Protein AF-A0A7T7HEZ7-F1 (afdb_monomer_lite)

Structure (mmCIF, N/CA/C/O backbone):
data_AF-A0A7T7HEZ7-F1
#
_entry.id   AF-A0A7T7HEZ7-F1
#
loop_
_atom_site.group_PDB
_atom_site.id
_atom_site.type_symbol
_atom_site.label_atom_id
_atom_site.label_alt_id
_atom_site.label_comp_id
_atom_site.label_asym_id
_atom_site.label_entity_id
_atom_site.label_seq_id
_atom_site.pdbx_PDB_ins_code
_atom_site.Cartn_x
_atom_site.Cartn_y
_atom_site.Cartn_z
_atom_site.occupancy
_atom_site.B_iso_or_equiv
_atom_site.auth_seq_id
_atom_site.auth_comp_id
_atom_site.auth_asym_id
_atom_site.auth_atom_id
_atom_site.pdbx_PDB_model_num
ATOM 1 N N . MET A 1 1 ? -27.779 9.894 -52.317 1.00 48.28 1 MET A N 1
ATOM 2 C CA . MET A 1 1 ? -27.686 9.500 -50.890 1.00 48.28 1 MET A CA 1
ATOM 3 C C . MET A 1 1 ? -26.315 8.893 -50.574 1.00 48.28 1 MET A C 1
ATOM 5 O O . MET A 1 1 ? -26.238 7.686 -50.422 1.00 48.28 1 MET A O 1
ATOM 9 N N . LYS A 1 2 ? -25.218 9.664 -50.517 1.00 49.09 2 LYS A N 1
ATOM 10 C CA . LYS A 1 2 ? -23.903 9.124 -50.076 1.00 49.09 2 LYS A CA 1
ATOM 11 C C . LYS A 1 2 ? -22.987 10.133 -49.362 1.00 49.09 2 LYS A C 1
ATOM 13 O O . LYS A 1 2 ? -21.931 9.743 -48.889 1.00 49.09 2 LYS A O 1
ATOM 18 N N . THR A 1 3 ? -23.379 11.401 -49.233 1.00 50.19 3 THR A N 1
ATOM 19 C CA . THR A 1 3 ? -22.513 12.464 -48.687 1.00 50.19 3 THR A CA 1
ATOM 20 C C . THR A 1 3 ? -22.771 12.805 -47.215 1.00 50.19 3 THR A C 1
ATOM 22 O O . THR A 1 3 ? -21.890 13.359 -46.570 1.00 50.19 3 THR A O 1
ATOM 25 N N . SER A 1 4 ? -23.917 12.423 -46.636 1.00 53.00 4 SER A N 1
ATOM 26 C CA . SER A 1 4 ? -24.239 12.763 -45.235 1.00 53.00 4 SER A CA 1
ATOM 27 C C . SER A 1 4 ? -23.608 11.847 -44.181 1.00 53.00 4 SER A C 1
ATOM 29 O O . SER A 1 4 ? -23.505 12.253 -43.029 1.00 53.00 4 SER A O 1
ATOM 31 N N . LEU A 1 5 ? -23.165 10.633 -44.535 1.00 51.88 5 LEU A N 1
ATOM 32 C CA . LEU A 1 5 ? -22.627 9.682 -43.548 1.00 51.88 5 LEU A CA 1
ATOM 33 C C . LEU A 1 5 ? -21.176 10.003 -43.144 1.00 51.88 5 LEU A C 1
ATOM 35 O O . LEU A 1 5 ? -20.779 9.767 -42.007 1.00 51.88 5 LEU A O 1
ATOM 39 N N . ALA A 1 6 ? -20.393 10.580 -44.061 1.00 54.06 6 ALA A N 1
ATOM 40 C CA . ALA A 1 6 ? -18.975 10.865 -43.835 1.00 54.06 6 ALA A CA 1
ATOM 41 C C . ALA A 1 6 ? -18.748 11.988 -42.804 1.00 54.06 6 ALA A C 1
ATOM 43 O O . ALA A 1 6 ? -17.784 11.945 -42.044 1.00 54.06 6 ALA A O 1
ATOM 44 N N . ILE A 1 7 ? -19.664 12.958 -42.731 1.00 53.62 7 ILE A N 1
ATOM 45 C CA . ILE A 1 7 ? -19.550 14.115 -41.829 1.00 53.62 7 ILE A CA 1
ATOM 46 C C . ILE A 1 7 ? -19.789 13.701 -40.366 1.00 53.62 7 ILE A C 1
ATOM 48 O O . ILE A 1 7 ? -19.124 14.204 -39.465 1.00 53.62 7 ILE A O 1
ATOM 52 N N . VAL A 1 8 ? -20.671 12.724 -40.121 1.00 54.28 8 VAL A N 1
ATOM 53 C CA . VAL A 1 8 ? -20.976 12.236 -38.762 1.00 54.28 8 VAL A CA 1
ATOM 54 C C . VAL A 1 8 ? -19.798 11.458 -38.159 1.00 54.28 8 VAL A C 1
ATOM 56 O O . VAL A 1 8 ? -19.542 11.562 -36.963 1.00 54.28 8 VAL A O 1
ATOM 59 N N . ILE A 1 9 ? -19.029 10.734 -38.980 1.00 54.06 9 ILE A N 1
ATOM 60 C CA . ILE A 1 9 ? -17.874 9.945 -38.517 1.00 54.06 9 ILE A CA 1
ATOM 61 C C . ILE A 1 9 ? -16.679 10.850 -38.170 1.00 54.06 9 ILE A C 1
ATOM 63 O O . ILE A 1 9 ? -15.988 10.596 -37.186 1.00 54.06 9 ILE A O 1
ATOM 67 N N . MET A 1 10 ? -16.469 11.946 -38.909 1.00 51.56 10 MET A N 1
ATOM 68 C CA . MET A 1 10 ? -15.347 12.870 -38.675 1.00 51.56 10 MET A CA 1
ATOM 69 C C . MET A 1 10 ? -15.532 13.756 -37.425 1.00 51.56 10 MET A C 1
ATOM 71 O O . MET A 1 10 ? -14.555 14.213 -36.832 1.00 51.56 10 MET A O 1
ATOM 75 N N . LEU A 1 11 ? -16.778 13.971 -36.985 1.00 50.59 11 LEU A N 1
ATOM 76 C CA . LEU A 1 11 ? -17.096 14.699 -35.748 1.00 50.59 11 LEU A CA 1
ATOM 77 C C . LEU A 1 11 ? -16.897 13.857 -34.476 1.00 50.59 11 LEU A C 1
ATOM 79 O O . LEU A 1 11 ? -16.673 14.420 -33.406 1.00 50.59 11 LEU A O 1
ATOM 83 N N . LEU A 1 12 ? -16.916 12.525 -34.579 1.00 50.62 12 LEU A N 1
ATOM 84 C CA . LEU A 1 12 ? -16.724 11.621 -33.436 1.00 50.62 12 LEU A CA 1
ATOM 85 C C . LEU A 1 12 ? -15.245 11.376 -33.091 1.00 50.62 12 LEU A C 1
ATOM 87 O O . LEU A 1 12 ? -14.938 10.993 -31.965 1.00 50.62 12 LEU A O 1
ATOM 91 N N . SER A 1 13 ? -14.313 11.643 -34.011 1.00 49.34 13 SER A N 1
ATOM 92 C CA . SER A 1 13 ? -12.873 11.413 -33.798 1.00 49.34 13 SER A CA 1
ATOM 93 C C . SER A 1 13 ? -12.171 12.441 -32.900 1.00 49.34 13 SER A C 1
ATOM 95 O O . SER A 1 13 ? -11.034 12.207 -32.501 1.00 49.34 13 SER A O 1
ATOM 97 N N . ASN A 1 14 ? -12.826 13.550 -32.535 1.00 47.16 14 ASN A N 1
ATOM 98 C CA . ASN A 1 14 ? -12.227 14.595 -31.688 1.00 47.16 14 ASN A CA 1
ATOM 99 C C . ASN A 1 14 ? -12.588 14.493 -30.196 1.00 47.16 14 ASN A C 1
ATOM 101 O O . ASN A 1 14 ? -12.149 15.324 -29.406 1.00 47.16 14 ASN A O 1
ATOM 105 N N . ILE A 1 15 ? -13.337 13.466 -29.779 1.00 53.84 15 ILE A N 1
ATOM 106 C CA . ILE A 1 15 ? -13.631 13.203 -28.359 1.00 53.84 15 ILE A CA 1
ATOM 107 C C . ILE A 1 15 ? -12.711 12.088 -27.842 1.00 53.84 15 ILE A C 1
ATOM 109 O O . ILE A 1 15 ? -13.128 11.185 -27.125 1.00 53.84 15 ILE A O 1
ATOM 113 N N . ILE A 1 16 ? -11.423 12.134 -28.183 1.00 51.00 16 ILE A N 1
ATOM 114 C CA . ILE A 1 16 ? -10.419 11.490 -27.332 1.00 51.00 16 ILE A CA 1
ATOM 115 C C . ILE A 1 16 ? -10.087 12.533 -26.279 1.00 51.00 16 ILE A C 1
ATOM 117 O O . ILE A 1 16 ? -9.135 13.303 -26.388 1.00 51.00 16 ILE A O 1
ATOM 121 N N . VAL A 1 17 ? -10.983 12.611 -25.294 1.00 48.88 17 VAL A N 1
ATOM 122 C CA . VAL A 1 17 ? -10.768 13.356 -24.061 1.00 48.88 17 VAL A CA 1
ATOM 123 C C . VAL A 1 17 ? -9.389 12.961 -23.568 1.00 48.88 17 VAL A C 1
ATOM 125 O O . VAL A 1 17 ? -9.126 11.789 -23.295 1.00 48.88 17 VAL A O 1
ATOM 128 N N . PHE A 1 18 ? -8.510 13.953 -23.485 1.00 45.34 18 PHE A N 1
ATOM 129 C CA . PHE A 1 18 ? -7.317 13.916 -22.663 1.00 45.34 18 PHE A CA 1
ATOM 130 C C . PHE A 1 18 ? -7.782 13.543 -21.249 1.00 45.34 18 PHE A C 1
ATOM 132 O O . PHE A 1 18 ? -8.113 14.399 -20.430 1.00 45.34 18 PHE A O 1
ATOM 139 N N . SER A 1 19 ? -7.861 12.244 -20.966 1.00 45.62 19 SER A N 1
ATOM 140 C CA . SER A 1 19 ? -7.840 11.710 -19.618 1.00 45.62 19 SER A CA 1
ATOM 141 C C . SER A 1 19 ? -6.459 12.065 -19.090 1.00 45.62 19 SER A C 1
ATOM 143 O O . SER A 1 19 ? -5.540 11.252 -19.108 1.00 45.62 19 SER A O 1
ATOM 14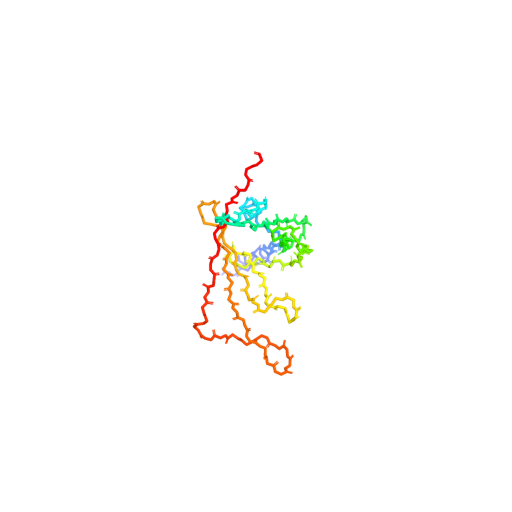5 N N . GLN A 1 20 ? -6.272 13.325 -18.690 1.00 49.44 20 GLN A N 1
ATOM 146 C CA . GLN A 1 20 ? -5.202 13.675 -17.775 1.00 49.44 20 GLN A CA 1
ATOM 147 C C . GLN A 1 20 ? -5.354 12.676 -16.630 1.00 49.44 20 GLN A C 1
ATOM 149 O O . GLN A 1 20 ? -6.441 12.597 -16.059 1.00 49.44 20 GLN A O 1
ATOM 154 N N . ASN A 1 21 ? -4.330 11.842 -16.416 1.00 55.31 21 ASN A N 1
ATOM 155 C CA . ASN A 1 21 ? -4.291 10.724 -15.469 1.00 55.31 21 ASN A CA 1
ATOM 156 C C . ASN A 1 21 ? -4.467 11.220 -14.026 1.00 55.31 21 ASN A C 1
ATOM 158 O O . ASN A 1 21 ? -3.560 11.166 -13.198 1.00 55.31 21 ASN A O 1
ATOM 162 N N . PHE A 1 22 ? -5.631 11.771 -13.719 1.00 68.44 22 PHE A N 1
ATOM 163 C CA . PHE A 1 22 ? -6.002 12.185 -12.394 1.00 68.44 22 PHE A CA 1
ATOM 164 C C . PHE A 1 22 ? -6.605 10.978 -11.711 1.00 68.44 22 PHE A C 1
ATOM 166 O O . PHE A 1 22 ? -7.599 10.405 -12.156 1.00 68.44 22 PHE A O 1
ATOM 173 N N . VAL A 1 23 ? -5.994 10.613 -10.591 1.00 81.38 23 VAL A N 1
ATOM 174 C CA . VAL A 1 23 ? -6.584 9.674 -9.645 1.00 81.38 23 VAL A CA 1
ATOM 175 C C . VAL A 1 23 ? -7.998 10.138 -9.317 1.00 81.38 23 VAL A C 1
ATOM 177 O O . VAL A 1 23 ? -8.188 11.310 -8.966 1.00 81.38 23 VAL A O 1
ATOM 180 N N . SER A 1 24 ? -8.974 9.234 -9.421 1.00 87.44 24 SER A N 1
ATOM 181 C CA . SER A 1 24 ? -10.367 9.590 -9.166 1.00 87.44 24 SER A CA 1
ATOM 182 C C . SER A 1 24 ? -10.528 10.158 -7.745 1.00 87.44 24 SER A C 1
ATOM 184 O O . SER A 1 24 ? -9.875 9.676 -6.810 1.00 87.44 24 SER A O 1
ATOM 186 N N . PRO A 1 25 ? -11.395 11.169 -7.542 1.00 88.88 25 PRO A N 1
ATOM 187 C CA . PRO A 1 25 ? -11.621 11.749 -6.218 1.00 88.88 25 PRO A CA 1
ATOM 188 C C . PRO A 1 25 ? -12.025 10.708 -5.169 1.00 88.88 25 PRO A C 1
ATOM 190 O O . PRO A 1 25 ? -11.617 10.811 -4.016 1.00 88.88 25 PRO A O 1
ATOM 193 N N . GLN A 1 26 ? -12.765 9.678 -5.590 1.00 90.44 26 GLN A N 1
ATOM 194 C CA . GLN A 1 26 ? -13.177 8.575 -4.730 1.00 90.44 26 GLN A CA 1
ATOM 195 C C . GLN A 1 26 ? -11.979 7.762 -4.222 1.00 90.44 26 GLN A C 1
ATOM 197 O O . GLN A 1 26 ? -11.865 7.556 -3.020 1.00 90.44 26 GLN A O 1
ATOM 202 N N . ILE A 1 27 ? -11.040 7.375 -5.099 1.00 92.00 27 ILE A N 1
ATOM 203 C CA . ILE A 1 27 ? -9.819 6.661 -4.683 1.00 92.00 27 ILE A CA 1
ATOM 204 C C . ILE A 1 27 ? -9.017 7.519 -3.702 1.00 92.00 27 ILE A C 1
ATOM 206 O O . ILE A 1 27 ? -8.549 7.014 -2.683 1.00 92.00 27 ILE A O 1
ATOM 210 N N . LYS A 1 28 ? -8.888 8.826 -3.959 1.00 93.00 28 LYS A N 1
ATOM 211 C CA . LYS A 1 28 ? -8.211 9.719 -3.009 1.00 93.00 28 LYS A CA 1
ATOM 212 C C . LYS A 1 28 ? -8.908 9.709 -1.650 1.00 93.00 28 LYS A C 1
ATOM 214 O O . LYS A 1 28 ? -8.270 9.405 -0.651 1.00 93.00 28 LYS A O 1
ATOM 219 N N . ALA A 1 29 ? -10.217 9.945 -1.607 1.00 92.94 29 ALA A N 1
ATOM 220 C CA . ALA A 1 29 ? -10.988 9.960 -0.362 1.00 92.94 29 ALA A CA 1
ATOM 221 C C . ALA A 1 29 ? -10.931 8.622 0.408 1.00 92.94 29 ALA A C 1
ATOM 223 O O . ALA A 1 29 ? -10.867 8.595 1.647 1.00 92.94 29 ALA A O 1
ATOM 224 N N . ASP A 1 30 ? -10.926 7.504 -0.319 1.00 94.50 30 ASP A N 1
ATOM 225 C CA . ASP A 1 30 ? -10.885 6.163 0.253 1.00 94.50 30 ASP A CA 1
ATOM 226 C C . ASP A 1 30 ? -9.536 5.834 0.880 1.00 94.50 30 ASP A C 1
ATOM 228 O O . ASP A 1 30 ? -9.522 5.190 1.927 1.00 94.50 30 ASP A O 1
ATOM 232 N N . PHE A 1 31 ? -8.422 6.291 0.308 1.00 96.06 31 PHE A N 1
ATOM 233 C CA . PHE A 1 31 ? -7.085 5.906 0.763 1.00 96.06 31 PHE A CA 1
ATOM 234 C C . PHE A 1 31 ? -6.347 6.988 1.565 1.00 96.06 31 PHE A C 1
ATOM 236 O O . PHE A 1 31 ? -5.574 6.628 2.451 1.00 96.06 31 PHE A O 1
ATOM 243 N N . GLU A 1 32 ? -6.568 8.276 1.282 1.00 95.50 32 GLU A N 1
ATOM 244 C CA . GLU A 1 32 ? -5.768 9.409 1.772 1.00 95.50 32 GLU A CA 1
ATOM 245 C C . GLU A 1 32 ? -6.018 9.724 3.252 1.00 95.50 32 GLU A C 1
ATOM 247 O O . GLU A 1 32 ? -6.819 10.586 3.618 1.00 95.50 32 GLU A O 1
ATOM 252 N N . VAL A 1 33 ? -5.355 8.972 4.127 1.00 95.44 33 VAL A N 1
ATOM 253 C CA . VAL A 1 33 ? -5.465 9.083 5.583 1.00 95.44 33 VAL A CA 1
ATOM 254 C C . VAL A 1 33 ? -4.333 8.297 6.253 1.00 95.44 33 VAL A C 1
ATOM 256 O O . VAL A 1 33 ? -3.579 7.561 5.610 1.00 95.44 33 VAL A O 1
ATOM 259 N N . THR A 1 34 ? -4.230 8.441 7.570 1.00 97.19 34 THR A N 1
ATOM 260 C CA . THR A 1 34 ? -3.447 7.552 8.426 1.00 97.19 34 THR 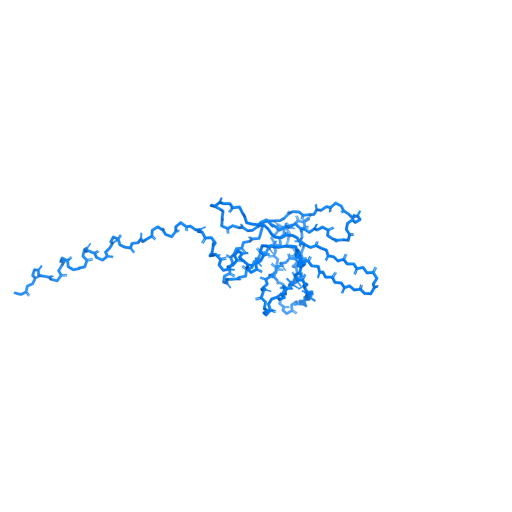A CA 1
ATOM 261 C C . THR A 1 34 ? -4.252 6.297 8.755 1.00 97.19 34 THR A C 1
ATOM 263 O O . THR A 1 34 ? -5.413 6.357 9.173 1.00 97.19 34 THR A O 1
ATOM 266 N N . TRP A 1 35 ? -3.611 5.149 8.611 1.00 97.81 35 TRP A N 1
ATOM 267 C CA . TRP A 1 35 ? -4.166 3.835 8.885 1.00 97.81 35 TRP A CA 1
ATOM 268 C C . TRP A 1 35 ? -3.364 3.159 9.988 1.00 97.81 35 TRP A C 1
ATOM 270 O O . TRP A 1 35 ? -2.136 3.180 9.968 1.00 97.81 35 TRP A O 1
ATOM 280 N N . ILE A 1 36 ? -4.055 2.524 10.934 1.00 97.00 36 ILE A N 1
ATOM 281 C CA . ILE A 1 36 ? -3.423 1.829 12.055 1.00 97.00 36 ILE A CA 1
ATOM 282 C C . ILE A 1 36 ? -3.846 0.364 12.107 1.00 97.00 36 ILE A C 1
ATOM 284 O O . ILE A 1 36 ? -5.030 0.022 12.080 1.00 97.00 36 ILE A O 1
ATOM 288 N N . TYR A 1 37 ? -2.862 -0.517 12.196 1.00 96.44 37 TYR A N 1
ATOM 289 C CA . TYR A 1 37 ? -3.035 -1.926 12.496 1.00 96.44 37 TYR A CA 1
ATOM 290 C C . TYR A 1 37 ? -2.654 -2.150 13.954 1.00 96.44 37 TYR A C 1
ATOM 292 O O . TYR A 1 37 ? -1.530 -1.854 14.349 1.00 96.44 37 TYR A O 1
ATOM 300 N N . LYS A 1 38 ? -3.584 -2.662 14.764 1.00 93.44 38 LYS A N 1
ATOM 301 C CA . LYS A 1 38 ? -3.359 -2.917 16.191 1.00 93.44 38 LYS A CA 1
ATOM 302 C C . LYS A 1 38 ? -3.318 -4.415 16.466 1.00 93.44 38 LYS A C 1
ATOM 304 O O . LYS A 1 38 ? -4.226 -5.149 16.078 1.00 93.44 38 LYS A O 1
ATOM 309 N N . LYS A 1 39 ? -2.294 -4.846 17.194 1.00 90.56 39 LYS A N 1
ATOM 310 C CA . LYS A 1 39 ? -2.188 -6.153 17.845 1.00 90.56 39 LYS A CA 1
ATOM 311 C C . LYS A 1 39 ? -1.981 -5.954 19.345 1.00 90.56 39 LYS A C 1
ATOM 313 O O . LYS A 1 39 ? -1.718 -4.849 19.801 1.00 90.56 39 LYS A O 1
ATOM 318 N N . LYS A 1 40 ? -2.099 -7.038 20.118 1.00 88.25 40 LYS A N 1
ATOM 319 C CA . LYS A 1 40 ? -2.016 -7.006 21.590 1.00 88.25 40 LYS A CA 1
ATOM 320 C C . LYS A 1 40 ? -0.748 -6.316 22.121 1.00 88.25 40 LYS A C 1
ATOM 322 O O . LYS A 1 40 ? -0.811 -5.679 23.162 1.00 88.25 40 LYS A O 1
ATOM 327 N N . HIS A 1 41 ? 0.371 -6.447 21.409 1.00 87.44 41 HIS A N 1
ATOM 328 C CA . HIS A 1 41 ? 1.689 -6.002 21.877 1.00 87.44 41 HIS A CA 1
ATOM 329 C C . HIS A 1 41 ? 2.373 -4.980 20.964 1.00 87.44 41 HIS A C 1
ATOM 331 O O . HIS A 1 41 ? 3.481 -4.563 21.267 1.00 87.44 41 HIS A O 1
ATOM 337 N N . TYR A 1 42 ? 1.752 -4.591 19.849 1.00 88.69 42 TYR A N 1
ATOM 338 C CA . TYR A 1 42 ? 2.308 -3.573 18.960 1.00 88.69 42 TYR A CA 1
ATOM 339 C C . TYR A 1 42 ? 1.230 -2.977 18.058 1.00 88.69 42 TYR A C 1
ATOM 341 O O . TYR A 1 42 ? 0.186 -3.589 17.802 1.00 88.69 42 TYR A O 1
ATOM 349 N N . SER A 1 43 ? 1.519 -1.800 17.516 1.00 91.75 43 SER A N 1
ATOM 350 C CA . SER A 1 43 ? 0.761 -1.196 16.427 1.00 91.75 43 SER A CA 1
ATOM 351 C C . SER A 1 43 ? 1.680 -0.857 15.267 1.00 91.75 43 SER A C 1
ATOM 353 O O . SER A 1 43 ? 2.812 -0.452 15.490 1.00 91.75 43 SER A O 1
ATOM 355 N N . SER A 1 44 ? 1.185 -1.004 14.044 1.00 93.75 44 SER A N 1
ATOM 356 C CA . SER A 1 44 ? 1.858 -0.545 12.830 1.00 93.75 44 SER A CA 1
ATOM 357 C C . SER A 1 44 ? 1.021 0.551 12.185 1.00 93.75 44 SER A C 1
ATOM 359 O O . SER A 1 44 ? -0.204 0.418 12.090 1.00 93.75 44 SER A O 1
ATOM 361 N N . THR A 1 45 ? 1.673 1.635 11.779 1.00 96.44 45 THR A N 1
ATOM 362 C CA . THR A 1 45 ? 1.026 2.797 11.168 1.00 96.44 45 THR A CA 1
ATOM 363 C C . THR A 1 45 ? 1.496 2.959 9.734 1.00 96.44 45 THR A C 1
ATOM 365 O O . THR A 1 45 ? 2.689 2.893 9.464 1.00 96.44 45 THR A O 1
ATOM 368 N N . ILE A 1 46 ? 0.559 3.219 8.826 1.00 96.94 46 ILE A N 1
ATOM 369 C CA . ILE A 1 46 ? 0.868 3.596 7.445 1.00 96.94 46 ILE A CA 1
ATOM 370 C C . ILE A 1 46 ? 0.125 4.880 7.086 1.00 96.94 46 ILE A C 1
ATOM 372 O O . ILE A 1 46 ? -1.001 5.113 7.535 1.00 96.94 46 ILE A O 1
ATOM 376 N N . ILE A 1 47 ? 0.754 5.725 6.279 1.00 97.56 47 ILE A N 1
ATOM 377 C CA . ILE A 1 47 ? 0.184 6.991 5.820 1.00 97.56 47 ILE A CA 1
ATOM 378 C C . ILE A 1 47 ? 0.159 6.970 4.299 1.00 97.56 47 ILE A C 1
ATOM 380 O O . ILE A 1 47 ? 1.171 6.692 3.658 1.00 97.56 47 ILE A O 1
ATOM 384 N N . ILE A 1 48 ? -0.998 7.282 3.719 1.00 97.56 48 ILE A N 1
ATOM 385 C CA . ILE A 1 48 ? -1.162 7.360 2.268 1.00 97.56 48 ILE A CA 1
ATOM 386 C C . ILE A 1 48 ? -1.524 8.794 1.896 1.00 97.56 48 ILE A C 1
ATOM 388 O O . ILE A 1 48 ? -2.450 9.370 2.467 1.00 97.56 48 ILE A O 1
ATOM 392 N N . LYS A 1 49 ? -0.781 9.373 0.949 1.00 96.69 49 LYS A N 1
ATOM 393 C CA . LYS A 1 49 ? -0.977 10.744 0.454 1.00 96.69 49 LYS A CA 1
ATOM 394 C C . LYS A 1 49 ? -1.006 10.767 -1.069 1.00 96.69 49 LYS A C 1
ATOM 396 O O . LYS A 1 49 ? -0.230 10.055 -1.703 1.00 96.69 49 LYS A O 1
ATOM 401 N N . PHE A 1 50 ? -1.833 11.626 -1.658 1.00 94.12 50 PHE A N 1
ATOM 402 C CA . PHE A 1 50 ? -1.811 11.883 -3.098 1.00 94.12 50 PHE A CA 1
ATOM 403 C C . PHE A 1 50 ? -1.276 13.281 -3.377 1.00 94.12 50 PHE A C 1
ATOM 405 O O . PHE A 1 50 ? -1.702 14.265 -2.781 1.00 94.12 50 PHE A O 1
ATOM 412 N N . GLU A 1 51 ? -0.361 13.381 -4.332 1.00 88.19 51 GLU A N 1
ATOM 413 C CA . GLU A 1 51 ? 0.100 14.671 -4.831 1.00 88.19 51 GLU A CA 1
ATOM 414 C C . GLU A 1 51 ? -0.805 15.184 -5.958 1.00 88.19 51 GLU A C 1
ATOM 416 O O . GLU A 1 51 ? -1.450 14.427 -6.696 1.00 88.19 51 GLU A O 1
ATOM 421 N N . LYS A 1 52 ? -0.865 16.510 -6.107 1.00 84.31 52 LYS A N 1
ATOM 422 C CA . LYS A 1 52 ? -1.616 17.142 -7.193 1.00 84.31 52 LYS A CA 1
ATOM 423 C C . LYS A 1 52 ? -0.986 16.762 -8.537 1.00 84.31 52 LYS A C 1
ATOM 425 O O . LYS A 1 52 ? 0.224 16.857 -8.703 1.00 84.31 52 LYS A O 1
ATOM 430 N N . ALA A 1 53 ? -1.829 16.367 -9.494 1.00 82.88 53 ALA A N 1
ATOM 431 C CA . ALA A 1 53 ? -1.426 15.969 -10.848 1.00 82.88 53 ALA A CA 1
ATOM 432 C C . ALA A 1 53 ? -0.458 14.770 -10.932 1.00 82.88 53 ALA A C 1
ATOM 434 O O . ALA A 1 53 ? 0.192 14.584 -11.959 1.00 82.88 53 ALA A O 1
ATOM 435 N N . LYS A 1 54 ? -0.370 13.949 -9.878 1.00 87.75 54 LYS A N 1
ATOM 436 C CA . LYS A 1 54 ? 0.309 12.649 -9.919 1.00 87.75 54 LYS A CA 1
ATOM 437 C C . LYS A 1 54 ? -0.701 11.518 -10.064 1.00 87.75 54 LYS A C 1
ATOM 439 O O . LYS A 1 54 ? -1.833 11.629 -9.595 1.00 87.75 54 LYS A O 1
ATOM 444 N N . ASP A 1 55 ? -0.251 10.436 -10.680 1.00 89.25 55 ASP A N 1
ATOM 445 C CA . ASP A 1 55 ? -0.981 9.194 -10.951 1.00 89.25 55 ASP A CA 1
ATOM 446 C C . ASP A 1 55 ? -0.583 8.051 -9.993 1.00 89.25 55 ASP A C 1
ATOM 448 O O . ASP A 1 55 ? -0.921 6.886 -10.208 1.00 89.25 55 ASP A O 1
ATOM 452 N N . TYR A 1 56 ? 0.120 8.385 -8.910 1.00 92.50 56 TYR A N 1
ATOM 453 C CA . TYR A 1 56 ? 0.528 7.469 -7.849 1.00 92.50 56 TYR A CA 1
ATOM 454 C C . TYR A 1 56 ? 0.177 8.037 -6.471 1.00 92.50 56 TYR A C 1
ATOM 456 O O . TYR A 1 56 ? -0.032 9.242 -6.301 1.00 92.50 56 TYR A O 1
ATOM 464 N N . ALA A 1 57 ? 0.148 7.156 -5.474 1.00 96.25 57 ALA A N 1
ATOM 465 C CA . ALA A 1 57 ? 0.088 7.530 -4.068 1.00 96.25 57 ALA A CA 1
ATOM 466 C C . ALA A 1 57 ? 1.480 7.422 -3.434 1.00 96.25 57 ALA A C 1
ATOM 468 O O . ALA A 1 57 ? 2.213 6.464 -3.691 1.00 96.25 57 ALA A O 1
ATOM 469 N N . ASN A 1 58 ? 1.829 8.374 -2.575 1.00 97.12 58 ASN A N 1
ATOM 470 C CA . ASN A 1 58 ? 2.943 8.224 -1.649 1.00 97.12 58 ASN A CA 1
ATOM 471 C C . ASN A 1 58 ? 2.473 7.349 -0.489 1.00 97.12 58 ASN A C 1
ATOM 473 O O . ASN A 1 58 ? 1.524 7.702 0.214 1.00 97.12 58 ASN A O 1
ATOM 477 N N . PHE A 1 59 ? 3.130 6.210 -0.317 1.00 97.19 59 PHE A N 1
ATOM 478 C CA . PHE A 1 59 ? 2.912 5.285 0.781 1.00 97.19 59 PHE A CA 1
ATOM 479 C C . PHE A 1 59 ? 4.092 5.394 1.745 1.00 97.19 59 PHE A C 1
ATOM 481 O O . PHE A 1 59 ? 5.241 5.238 1.334 1.00 97.19 59 PHE A O 1
ATOM 488 N N . ILE A 1 60 ? 3.790 5.674 3.008 1.00 96.81 60 ILE A N 1
ATOM 489 C CA . ILE A 1 60 ? 4.769 5.826 4.081 1.00 96.81 60 ILE A CA 1
ATOM 490 C C . ILE A 1 60 ? 4.478 4.736 5.109 1.00 96.81 60 ILE A C 1
ATOM 492 O O . ILE A 1 60 ? 3.425 4.774 5.755 1.00 96.81 60 ILE A O 1
ATOM 496 N N . ASP A 1 61 ? 5.380 3.768 5.243 1.00 94.31 61 ASP A N 1
ATOM 497 C CA . ASP A 1 61 ? 5.348 2.790 6.327 1.00 94.31 61 ASP A CA 1
ATOM 498 C C . ASP A 1 61 ? 6.108 3.354 7.522 1.00 94.31 61 ASP A C 1
ATOM 500 O O . ASP A 1 61 ? 7.332 3.446 7.513 1.00 94.31 61 ASP A O 1
ATOM 504 N N . VAL A 1 62 ? 5.367 3.759 8.549 1.00 94.19 62 VAL A N 1
ATOM 505 C CA . VAL A 1 62 ? 5.941 4.242 9.812 1.00 94.19 62 VAL A CA 1
ATOM 506 C C . VAL A 1 62 ? 6.284 3.055 10.724 1.00 94.19 62 VAL A C 1
ATOM 508 O O . VAL A 1 62 ? 7.012 3.197 11.706 1.00 94.19 62 VAL A O 1
ATOM 511 N N . GLY A 1 63 ? 5.751 1.864 10.436 1.00 90.06 63 GLY A N 1
ATOM 512 C CA . GLY A 1 63 ? 5.931 0.692 11.276 1.00 90.06 63 GLY A CA 1
ATOM 513 C C . GLY A 1 63 ? 5.449 0.946 12.705 1.00 90.06 63 GLY A C 1
ATOM 514 O O . GLY A 1 63 ? 4.394 1.550 12.929 1.00 90.06 63 GLY A O 1
ATOM 515 N N . THR A 1 64 ? 6.223 0.462 13.675 1.00 89.56 64 THR A N 1
ATOM 516 C CA . THR A 1 64 ? 6.010 0.692 15.113 1.00 89.56 64 THR A CA 1
ATOM 517 C C . THR A 1 64 ? 6.511 2.061 15.585 1.00 89.56 64 THR A C 1
ATOM 519 O O . THR A 1 64 ? 6.235 2.435 16.722 1.00 89.56 64 THR A O 1
ATOM 522 N N . GLY A 1 65 ? 7.218 2.812 14.730 1.00 85.25 65 GLY A N 1
ATOM 523 C CA . GLY A 1 65 ? 7.946 4.032 15.092 1.00 85.25 65 GLY A CA 1
ATOM 524 C C . GLY A 1 65 ? 9.340 3.788 15.686 1.00 85.25 65 GLY A C 1
ATOM 525 O O . GLY A 1 65 ? 10.018 4.747 16.034 1.00 85.25 65 GLY A O 1
ATOM 526 N N . GLU A 1 66 ? 9.773 2.529 15.811 1.00 86.88 66 GLU A N 1
ATOM 527 C CA . GLU A 1 66 ? 11.105 2.171 16.331 1.00 86.88 66 GLU A CA 1
ATOM 528 C C . GLU A 1 66 ? 12.185 2.192 15.240 1.00 86.88 66 GLU A C 1
ATOM 530 O O . GLU A 1 66 ? 13.340 2.518 15.509 1.00 86.88 66 GLU A O 1
ATOM 535 N N . ALA A 1 67 ? 11.806 1.846 14.009 1.00 87.62 67 ALA A N 1
ATOM 536 C CA . ALA A 1 67 ? 12.667 1.890 12.834 1.00 87.62 67 ALA A CA 1
ATOM 537 C C . ALA A 1 67 ? 12.397 3.163 12.009 1.00 87.62 67 ALA A C 1
ATOM 539 O O . ALA A 1 67 ? 11.308 3.738 12.114 1.00 87.62 67 ALA A O 1
ATOM 540 N N . PRO A 1 68 ? 13.357 3.602 11.172 1.00 91.25 68 PRO A N 1
ATOM 541 C CA . PRO A 1 68 ? 13.114 4.657 10.197 1.00 91.25 68 PRO A CA 1
ATOM 542 C C . PRO A 1 68 ? 11.926 4.322 9.293 1.00 91.25 68 PRO A C 1
ATOM 544 O O . PRO A 1 68 ? 11.726 3.168 8.918 1.00 91.25 68 PRO A O 1
ATOM 547 N N . GLU A 1 69 ? 11.162 5.345 8.926 1.00 93.81 69 GLU A N 1
ATOM 548 C CA . GLU A 1 69 ? 10.042 5.187 8.004 1.00 93.81 69 GLU A CA 1
ATOM 549 C C . GLU A 1 69 ? 10.508 4.804 6.594 1.00 93.81 69 GLU A C 1
ATOM 551 O O . GLU A 1 69 ? 11.507 5.314 6.075 1.00 93.81 69 GLU A O 1
ATOM 556 N N . GLU A 1 70 ? 9.740 3.937 5.942 1.00 93.94 70 GLU A N 1
ATOM 557 C CA . GLU A 1 70 ? 9.980 3.539 4.561 1.00 93.94 70 GLU A CA 1
ATOM 558 C C . GLU A 1 70 ? 8.989 4.208 3.614 1.00 93.94 70 GLU A C 1
ATOM 560 O O . GLU A 1 70 ? 7.789 4.298 3.876 1.00 93.94 70 GLU A O 1
ATOM 565 N N . HIS A 1 71 ? 9.495 4.658 2.468 1.00 95.69 71 HIS A N 1
ATOM 566 C CA . HIS A 1 71 ? 8.714 5.390 1.478 1.00 95.69 71 HIS A CA 1
ATOM 567 C C . HIS A 1 71 ? 8.651 4.623 0.166 1.00 95.69 71 HIS A C 1
ATOM 569 O O . HIS A 1 71 ? 9.679 4.253 -0.414 1.00 95.69 71 HIS A O 1
ATOM 575 N N . PHE A 1 72 ? 7.432 4.457 -0.338 1.00 95.69 72 PHE A N 1
ATOM 576 C CA . PHE A 1 72 ? 7.142 3.782 -1.592 1.00 95.69 72 PHE A CA 1
ATOM 577 C C . PHE A 1 72 ? 6.170 4.596 -2.442 1.00 95.69 72 PHE A C 1
ATOM 579 O O . PHE A 1 72 ? 5.338 5.355 -1.940 1.00 95.69 72 PHE A O 1
ATOM 586 N N . ARG A 1 73 ? 6.238 4.392 -3.759 1.00 95.19 73 ARG A N 1
ATOM 587 C CA . ARG A 1 73 ? 5.209 4.869 -4.685 1.00 95.19 73 ARG A CA 1
ATOM 588 C C . ARG A 1 73 ? 4.260 3.722 -4.986 1.00 95.19 73 ARG A C 1
ATOM 590 O O . ARG A 1 73 ? 4.668 2.721 -5.571 1.00 95.19 73 ARG A O 1
ATOM 597 N N . ALA A 1 74 ? 3.001 3.880 -4.602 1.00 96.62 74 ALA A N 1
ATOM 598 C CA . ALA A 1 74 ? 1.960 2.922 -4.926 1.00 96.62 74 ALA A CA 1
ATOM 599 C C . ALA A 1 74 ? 1.258 3.336 -6.223 1.00 96.62 74 ALA A C 1
ATOM 601 O O . ALA A 1 74 ? 0.718 4.438 -6.339 1.00 96.62 74 ALA A O 1
ATOM 602 N N . GLN A 1 75 ? 1.268 2.438 -7.201 1.00 95.56 75 GLN A N 1
ATOM 603 C CA . GLN A 1 75 ? 0.578 2.602 -8.474 1.00 95.56 75 GLN A CA 1
ATOM 604 C C . GLN A 1 75 ? -0.907 2.298 -8.309 1.00 95.56 75 GLN A C 1
ATOM 606 O O . GLN A 1 75 ? -1.279 1.392 -7.564 1.00 95.56 75 GLN A O 1
ATOM 611 N N . ILE A 1 76 ? -1.759 2.999 -9.049 1.00 93.44 76 ILE A N 1
ATOM 612 C CA . ILE A 1 76 ? -3.191 2.700 -9.068 1.00 93.44 76 ILE A CA 1
ATOM 613 C C . ILE A 1 76 ? -3.477 1.684 -10.168 1.00 93.44 76 ILE A C 1
ATOM 615 O O . ILE A 1 76 ? -3.190 1.926 -11.338 1.00 93.44 76 ILE A O 1
ATOM 619 N N . LYS A 1 77 ? -4.066 0.546 -9.797 1.00 93.12 77 LYS A N 1
ATOM 620 C CA . LYS A 1 77 ? -4.504 -0.497 -10.735 1.00 93.12 77 LYS A CA 1
ATOM 621 C C . LYS A 1 77 ? -5.867 -1.014 -10.304 1.00 93.12 77 LYS A C 1
ATOM 623 O O . LYS A 1 77 ? -5.999 -1.524 -9.198 1.00 93.12 77 LYS A O 1
ATOM 628 N N . ASN A 1 78 ? -6.881 -0.896 -11.163 1.00 90.44 78 ASN A N 1
ATOM 629 C CA . ASN A 1 78 ? -8.236 -1.407 -10.906 1.00 90.44 78 ASN A CA 1
ATOM 630 C C . ASN A 1 78 ? -8.806 -0.976 -9.537 1.00 90.44 78 ASN A C 1
ATOM 632 O O . ASN A 1 78 ? -9.267 -1.812 -8.764 1.00 90.44 78 ASN A O 1
ATOM 636 N N . ASN A 1 79 ? -8.726 0.322 -9.216 1.00 90.44 79 ASN A N 1
ATOM 637 C CA . ASN A 1 79 ? -9.139 0.912 -7.928 1.00 90.44 79 ASN A CA 1
ATOM 638 C C . ASN A 1 79 ? -8.371 0.413 -6.686 1.00 90.44 79 ASN A C 1
ATOM 640 O O . ASN A 1 79 ? -8.766 0.705 -5.558 1.00 90.44 79 ASN A O 1
ATOM 644 N N . LYS A 1 80 ? -7.260 -0.304 -6.873 1.00 95.88 80 LYS A N 1
ATOM 645 C CA . LYS A 1 80 ? -6.341 -0.720 -5.810 1.00 95.88 80 LYS A CA 1
ATOM 646 C C . LYS A 1 80 ? -5.055 0.086 -5.877 1.00 95.88 80 LYS A C 1
ATOM 648 O O . LYS A 1 80 ? -4.659 0.546 -6.949 1.00 95.88 80 LYS A O 1
ATOM 653 N N . LEU A 1 81 ? -4.379 0.198 -4.740 1.00 97.38 81 LEU A N 1
ATOM 654 C CA . LEU A 1 81 ? -2.997 0.658 -4.690 1.00 97.38 81 LEU A CA 1
ATOM 655 C C . LEU A 1 81 ? -2.067 -0.556 -4.697 1.00 97.38 81 LEU A C 1
ATOM 657 O O . LEU A 1 81 ? -2.265 -1.500 -3.937 1.00 97.38 81 LEU A O 1
ATOM 661 N N . VAL A 1 82 ? -1.064 -0.537 -5.567 1.00 97.44 82 VAL A N 1
ATOM 662 C CA . VAL A 1 82 ? -0.125 -1.641 -5.773 1.00 97.44 82 VAL A CA 1
ATOM 663 C C . VAL A 1 82 ? 1.297 -1.115 -5.661 1.00 97.44 82 VAL A C 1
ATOM 665 O O . VAL A 1 82 ? 1.687 -0.218 -6.407 1.00 97.44 82 VAL A O 1
ATOM 668 N N . ILE A 1 83 ? 2.083 -1.693 -4.758 1.00 97.06 83 ILE A N 1
ATOM 669 C CA . ILE A 1 83 ? 3.528 -1.471 -4.684 1.00 97.06 83 ILE A CA 1
ATOM 670 C C . ILE A 1 83 ? 4.185 -2.733 -5.252 1.00 97.06 83 ILE A C 1
ATOM 672 O O . ILE A 1 83 ? 3.974 -3.825 -4.706 1.00 97.06 83 ILE A O 1
ATOM 676 N N . PRO A 1 84 ? 4.915 -2.634 -6.376 1.00 94.81 84 PRO A N 1
ATOM 677 C CA . PRO A 1 84 ? 5.634 -3.779 -6.910 1.00 94.81 84 PRO A CA 1
ATOM 678 C C . PRO A 1 84 ? 6.786 -4.164 -5.965 1.00 94.81 84 PRO A C 1
ATOM 680 O O . PRO A 1 84 ? 7.218 -3.347 -5.148 1.00 94.81 84 PRO A O 1
ATOM 683 N N . PRO A 1 85 ? 7.290 -5.399 -6.056 1.00 93.88 85 PRO A N 1
ATOM 684 C CA . PRO A 1 85 ? 8.499 -5.775 -5.340 1.00 93.88 85 PRO A CA 1
ATOM 685 C C . PRO A 1 85 ? 9.702 -4.987 -5.877 1.00 93.88 85 PRO A C 1
ATOM 687 O O . PRO A 1 85 ? 9.858 -4.832 -7.090 1.00 93.88 85 PRO A O 1
ATOM 690 N N . TYR A 1 86 ? 10.566 -4.525 -4.979 1.00 91.50 86 TYR A N 1
ATOM 691 C CA . TYR A 1 86 ? 11.837 -3.886 -5.305 1.00 91.50 86 TYR A CA 1
ATOM 692 C C . TYR A 1 86 ? 12.966 -4.645 -4.606 1.00 91.50 86 TYR A C 1
ATOM 694 O O . TYR A 1 86 ? 12.956 -4.802 -3.384 1.00 91.50 86 TYR A O 1
ATOM 702 N N . TYR A 1 87 ? 13.949 -5.100 -5.381 1.00 88.88 87 TYR A N 1
ATOM 703 C CA . TYR A 1 87 ? 15.065 -5.890 -4.865 1.00 88.88 87 TYR A CA 1
ATOM 704 C C . TYR A 1 87 ? 15.804 -5.133 -3.752 1.00 88.88 87 TYR A C 1
ATOM 706 O O . TYR A 1 87 ? 16.084 -3.942 -3.900 1.00 88.88 87 TYR A O 1
ATOM 714 N N . HIS A 1 88 ? 16.072 -5.806 -2.626 1.00 86.00 88 HIS A N 1
ATOM 715 C CA . HIS A 1 88 ? 16.690 -5.235 -1.413 1.00 86.00 88 HIS A CA 1
ATOM 716 C C . HIS A 1 88 ? 15.934 -4.076 -0.740 1.00 86.00 88 HIS A C 1
ATOM 718 O O . HIS A 1 88 ? 16.480 -3.400 0.133 1.00 86.00 88 HIS A O 1
ATOM 724 N N . ARG A 1 89 ? 14.684 -3.825 -1.132 1.00 88.00 89 ARG A N 1
ATOM 725 C CA . ARG A 1 89 ? 13.823 -2.786 -0.545 1.00 88.00 89 ARG A CA 1
ATOM 726 C C . ARG A 1 89 ? 12.529 -3.391 -0.015 1.00 88.00 89 ARG A C 1
ATOM 728 O O . ARG A 1 89 ? 12.167 -3.143 1.122 1.00 88.00 89 ARG A O 1
ATOM 735 N N . ASN A 1 90 ? 11.859 -4.210 -0.818 1.00 89.19 90 ASN A N 1
ATOM 736 C CA . ASN A 1 90 ? 10.713 -5.019 -0.418 1.00 89.19 90 ASN A CA 1
ATOM 737 C C . ASN A 1 90 ? 10.637 -6.270 -1.300 1.00 89.19 90 ASN A C 1
ATOM 739 O O . ASN A 1 90 ? 10.261 -6.218 -2.472 1.00 89.19 90 ASN A O 1
ATOM 743 N N . ASP A 1 91 ? 10.888 -7.428 -0.700 1.00 90.00 91 ASP A N 1
ATOM 744 C CA . ASP A 1 91 ? 10.800 -8.734 -1.368 1.00 90.00 91 ASP A CA 1
ATOM 745 C C . ASP A 1 91 ? 9.348 -9.228 -1.452 1.00 90.00 91 ASP A C 1
ATOM 747 O O . ASP A 1 91 ? 9.021 -10.403 -1.273 1.00 90.00 91 ASP A O 1
ATOM 751 N N . SER A 1 92 ? 8.414 -8.298 -1.632 1.00 92.50 92 SER A N 1
ATOM 752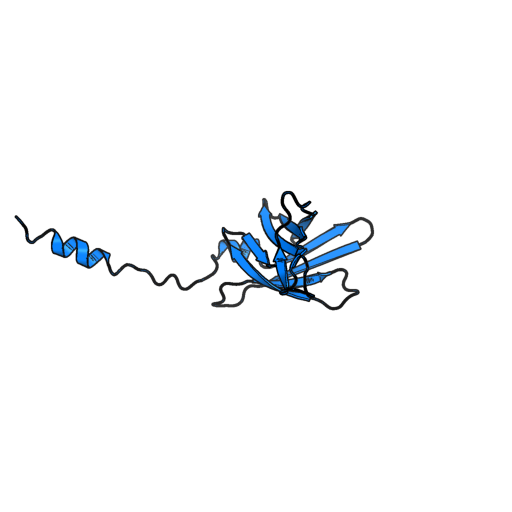 C CA . SER A 1 92 ? 6.992 -8.589 -1.659 1.00 92.50 92 SER A CA 1
ATOM 753 C C . SER A 1 92 ? 6.238 -7.638 -2.562 1.00 92.50 92 SER A C 1
ATOM 755 O O . SER A 1 92 ? 6.415 -6.420 -2.509 1.00 92.50 92 SER A O 1
ATOM 757 N N . LYS A 1 93 ? 5.306 -8.209 -3.317 1.00 94.75 93 LYS A N 1
ATOM 758 C CA . LYS A 1 93 ? 4.233 -7.462 -3.955 1.00 94.75 93 LYS A CA 1
ATOM 759 C C . LYS A 1 93 ? 3.205 -7.099 -2.887 1.00 94.75 93 LYS A C 1
ATOM 761 O O . LYS A 1 93 ? 2.716 -7.973 -2.167 1.00 94.75 93 LYS A O 1
ATOM 766 N N . ILE A 1 94 ? 2.877 -5.816 -2.790 1.00 96.81 94 ILE A N 1
ATOM 767 C CA . ILE A 1 94 ? 1.873 -5.313 -1.854 1.00 96.81 94 ILE A CA 1
ATOM 768 C C . ILE A 1 94 ? 0.675 -4.816 -2.654 1.00 96.81 94 ILE A C 1
ATOM 770 O O . ILE A 1 94 ? 0.814 -3.988 -3.555 1.00 96.81 94 ILE A O 1
ATOM 774 N N . GLU A 1 95 ? -0.510 -5.296 -2.298 1.00 97.56 95 GLU A N 1
ATOM 775 C CA . GLU A 1 95 ? -1.781 -4.820 -2.830 1.00 97.56 95 GLU A CA 1
ATOM 776 C C . GLU A 1 95 ? -2.667 -4.308 -1.700 1.00 97.56 95 GLU A C 1
ATOM 778 O O . GLU A 1 95 ? -2.839 -4.949 -0.662 1.00 97.56 95 GLU A O 1
ATOM 783 N N . MET A 1 96 ? -3.268 -3.149 -1.923 1.00 98.31 96 MET A N 1
ATOM 784 C CA . MET A 1 96 ? -4.087 -2.453 -0.951 1.00 98.31 96 MET A CA 1
ATOM 785 C C . MET A 1 96 ? -5.448 -2.123 -1.541 1.00 98.31 96 MET A C 1
ATOM 787 O O . MET A 1 96 ? -5.565 -1.591 -2.646 1.00 98.31 96 MET A O 1
ATOM 791 N N . GLU A 1 97 ? -6.484 -2.412 -0.767 1.00 97.75 97 GLU A N 1
ATOM 792 C CA . GLU A 1 97 ? -7.872 -2.215 -1.161 1.00 97.75 97 GLU A CA 1
ATOM 793 C C . GLU A 1 97 ? -8.686 -1.728 0.031 1.00 97.75 97 GLU A C 1
ATOM 795 O O . GLU A 1 97 ? -8.564 -2.264 1.134 1.00 97.75 97 GLU A O 1
ATOM 800 N N . VAL A 1 98 ? -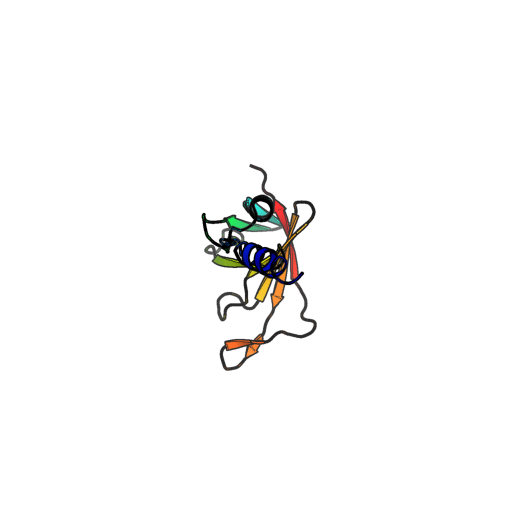9.532 -0.725 -0.183 1.00 96.75 98 VAL A N 1
ATOM 801 C CA . VAL A 1 98 ? -10.441 -0.238 0.854 1.00 96.75 98 VAL A CA 1
ATOM 802 C C . VAL A 1 98 ? -11.786 -0.925 0.685 1.00 96.75 98 VAL A C 1
ATOM 804 O O . VAL A 1 98 ? -12.473 -0.743 -0.313 1.00 96.75 98 VAL A O 1
ATOM 807 N N . ILE A 1 99 ? -12.174 -1.717 1.682 1.00 95.81 99 ILE A N 1
ATOM 808 C CA . ILE A 1 99 ? -13.445 -2.442 1.696 1.00 95.81 99 ILE A CA 1
ATOM 809 C C . ILE A 1 99 ? -14.182 -2.053 2.971 1.00 95.81 99 ILE A C 1
ATOM 811 O O . ILE A 1 99 ? -13.682 -2.263 4.079 1.00 95.81 99 ILE A O 1
ATOM 815 N N . LYS A 1 100 ? -15.382 -1.477 2.822 1.00 94.19 100 LYS A N 1
ATOM 816 C CA . LYS A 1 100 ? -16.231 -1.036 3.947 1.00 94.19 100 LYS A CA 1
ATOM 817 C C . LYS A 1 100 ? -15.465 -0.150 4.952 1.00 94.19 100 LYS A C 1
ATOM 819 O O . LYS A 1 100 ? -15.561 -0.339 6.163 1.00 94.19 100 LYS A O 1
ATOM 824 N N . GLY A 1 101 ? -14.655 0.784 4.440 1.00 93.94 101 GLY A N 1
ATOM 825 C CA . GLY A 1 101 ? -13.882 1.741 5.244 1.00 93.94 101 GLY A CA 1
ATOM 826 C C . GLY A 1 101 ? -12.662 1.166 5.977 1.00 93.94 101 GLY A C 1
ATOM 827 O O . GLY A 1 101 ? -12.053 1.873 6.779 1.00 93.94 101 GLY A O 1
ATOM 828 N N . LYS A 1 102 ? -12.293 -0.095 5.722 1.00 96.75 102 LYS A N 1
ATOM 829 C CA . LYS A 1 102 ? -11.076 -0.733 6.241 1.00 96.75 102 LYS A CA 1
ATOM 830 C C . LYS A 1 102 ? -10.086 -0.959 5.111 1.00 96.75 102 LYS A C 1
ATOM 832 O O . LYS A 1 102 ? -10.490 -1.347 4.017 1.00 96.75 102 LYS A O 1
ATOM 837 N N . LEU A 1 103 ? -8.805 -0.769 5.394 1.00 98.00 103 LEU A N 1
ATOM 838 C CA . LEU A 1 103 ? -7.746 -0.993 4.421 1.00 98.00 103 LEU A CA 1
ATOM 839 C C . LEU A 1 103 ? -7.227 -2.426 4.551 1.00 98.00 103 LEU A C 1
ATOM 841 O O . LEU A 1 103 ? -6.625 -2.800 5.559 1.00 98.00 103 LEU A O 1
ATOM 845 N N . TYR A 1 104 ? -7.482 -3.227 3.525 1.00 98.12 104 TYR A N 1
ATOM 846 C CA . TYR A 1 104 ? -6.965 -4.578 3.375 1.00 98.12 104 TYR A CA 1
ATOM 847 C C . TYR A 1 104 ? -5.597 -4.493 2.714 1.00 98.12 104 TYR A C 1
ATOM 849 O O . TYR A 1 104 ? -5.494 -4.262 1.512 1.00 98.12 104 TYR A O 1
ATOM 857 N N . PHE A 1 105 ? -4.559 -4.678 3.519 1.00 97.81 105 PHE A N 1
ATOM 858 C CA . PHE A 1 105 ? -3.170 -4.725 3.094 1.00 97.81 105 PHE A CA 1
ATOM 859 C C . PHE A 1 105 ? -2.776 -6.184 2.872 1.00 97.81 105 PHE A C 1
ATOM 861 O O . PHE A 1 105 ? -2.766 -6.980 3.814 1.00 97.81 105 PHE A O 1
ATOM 868 N N . ARG A 1 106 ? -2.490 -6.548 1.625 1.00 97.44 106 ARG A N 1
ATOM 869 C CA . ARG A 1 106 ? -2.139 -7.906 1.209 1.00 97.44 106 ARG A CA 1
ATOM 870 C C . ARG A 1 106 ? -0.695 -7.916 0.741 1.00 97.44 106 ARG A C 1
ATOM 872 O O . ARG A 1 106 ? -0.335 -7.140 -0.137 1.00 97.44 106 ARG A O 1
ATOM 879 N N . GLN A 1 107 ? 0.110 -8.792 1.320 1.00 95.75 107 GLN A N 1
ATOM 880 C CA . GLN A 1 107 ? 1.522 -8.929 1.006 1.00 95.75 107 GLN A CA 1
ATOM 881 C C . GLN A 1 107 ? 1.791 -10.348 0.520 1.00 95.75 107 GLN A C 1
ATOM 883 O O . GLN A 1 107 ? 1.475 -11.314 1.216 1.00 95.75 107 GLN A O 1
ATOM 888 N N . GLN A 1 108 ? 2.373 -10.461 -0.668 1.00 95.25 108 GLN A N 1
ATOM 889 C CA . GLN A 1 108 ? 2.767 -11.728 -1.268 1.00 95.25 108 GLN A CA 1
ATOM 890 C C . GLN A 1 108 ? 4.270 -11.700 -1.529 1.00 95.25 108 GLN A C 1
ATOM 892 O O . GLN A 1 108 ? 4.763 -10.795 -2.205 1.00 95.25 108 GLN A O 1
ATOM 897 N N . LEU A 1 109 ? 4.989 -12.678 -0.977 1.00 92.81 109 LEU A N 1
ATOM 898 C C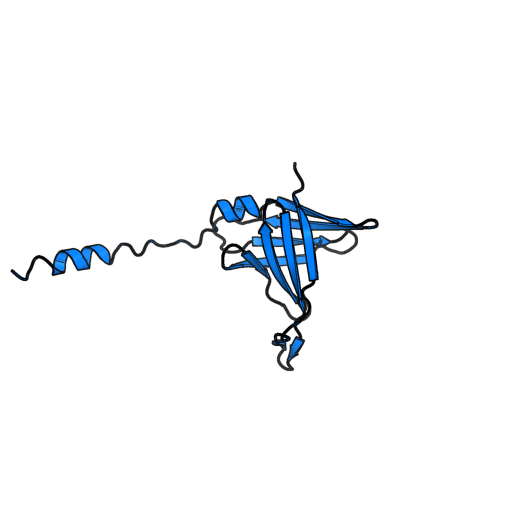A . LEU A 1 109 ? 6.428 -12.819 -1.189 1.00 92.81 109 LEU A CA 1
ATOM 899 C C . LEU A 1 109 ? 6.727 -13.125 -2.657 1.00 92.81 109 LEU A C 1
ATOM 901 O O . LEU A 1 109 ? 5.983 -13.859 -3.313 1.00 92.81 109 LEU A O 1
ATOM 905 N N . VAL A 1 110 ? 7.838 -12.583 -3.144 1.00 92.88 110 VAL A N 1
ATOM 906 C CA . VAL A 1 110 ? 8.406 -12.942 -4.446 1.00 92.88 110 VAL A CA 1
ATOM 907 C C . VAL A 1 110 ? 9.799 -13.521 -4.250 1.00 92.88 110 VAL A C 1
ATOM 909 O O . VAL A 1 110 ? 10.480 -13.198 -3.277 1.00 92.88 110 VAL A O 1
ATOM 912 N N . LEU A 1 111 ? 10.220 -14.383 -5.171 1.00 92.62 111 LEU A N 1
ATOM 913 C CA . LEU A 1 111 ? 11.625 -14.762 -5.282 1.00 92.62 111 LEU A CA 1
ATOM 914 C C . LEU A 1 111 ? 12.318 -13.844 -6.281 1.00 92.62 111 LEU A C 1
ATOM 916 O O . LEU A 1 111 ? 11.665 -13.137 -7.045 1.00 92.62 111 LEU A O 1
ATOM 920 N N . TRP A 1 112 ? 13.642 -13.885 -6.289 1.00 94.00 112 TRP A N 1
ATOM 921 C CA . TRP A 1 112 ? 14.456 -13.143 -7.238 1.00 94.00 112 TRP A CA 1
ATOM 922 C C . TRP A 1 112 ? 15.256 -14.121 -8.082 1.00 94.00 112 TRP A C 1
ATOM 924 O O . TRP A 1 112 ? 15.852 -15.062 -7.553 1.00 94.00 112 TRP A O 1
ATOM 934 N N . ASP A 1 113 ? 15.243 -13.923 -9.397 1.00 93.31 113 ASP A N 1
ATOM 935 C CA . ASP A 1 113 ? 16.144 -14.652 -10.281 1.00 93.31 113 ASP A CA 1
ATOM 936 C C . ASP A 1 113 ? 17.581 -14.103 -10.176 1.00 93.31 113 ASP A C 1
ATOM 938 O O . ASP A 1 113 ? 17.862 -13.108 -9.506 1.00 93.31 113 ASP A O 1
ATOM 942 N N . LYS A 1 114 ? 18.515 -14.738 -10.888 1.00 94.19 114 LYS A N 1
ATOM 943 C CA . LYS A 1 114 ? 19.925 -14.317 -10.950 1.00 94.19 114 LYS A CA 1
ATOM 944 C C . LYS A 1 114 ? 20.157 -12.912 -11.535 1.00 94.19 114 LYS A C 1
ATOM 946 O O . LYS A 1 114 ? 21.267 -12.403 -11.446 1.00 94.19 114 LYS A O 1
ATOM 951 N N . ASN A 1 115 ? 19.150 -12.331 -12.184 1.00 94.94 115 ASN A N 1
ATOM 952 C CA . ASN A 1 115 ? 19.192 -11.014 -12.814 1.00 94.94 115 ASN A CA 1
ATOM 953 C C . ASN A 1 115 ? 18.416 -9.968 -11.990 1.00 94.94 115 ASN A C 1
ATOM 955 O O . ASN A 1 115 ? 18.180 -8.866 -12.481 1.00 94.94 115 ASN A O 1
ATOM 959 N N . ASN A 1 116 ? 18.017 -10.302 -10.757 1.00 91.75 116 ASN A N 1
ATOM 960 C CA . ASN A 1 116 ? 17.208 -9.469 -9.867 1.00 91.75 116 ASN A CA 1
ATOM 961 C C . ASN A 1 116 ? 15.812 -9.134 -10.420 1.00 91.75 116 ASN A C 1
ATOM 963 O O . ASN A 1 116 ? 15.229 -8.110 -10.059 1.00 91.75 116 ASN A O 1
ATOM 967 N N . ASN A 1 117 ? 15.243 -9.997 -11.265 1.00 93.81 117 ASN A N 1
ATOM 968 C CA . ASN A 1 117 ? 13.837 -9.903 -11.647 1.00 93.81 117 ASN A CA 1
ATOM 969 C C . ASN A 1 117 ? 12.961 -10.652 -10.637 1.00 93.81 117 ASN A C 1
ATOM 971 O O . ASN A 1 117 ? 13.342 -11.738 -10.184 1.00 93.81 117 ASN A O 1
ATOM 975 N N . PRO A 1 118 ? 11.773 -10.117 -10.305 1.00 92.62 118 PRO A N 1
ATOM 976 C CA . PRO A 1 118 ? 10.852 -10.805 -9.420 1.00 92.62 118 PRO A CA 1
ATOM 977 C C . PRO A 1 118 ? 10.263 -12.030 -10.129 1.00 92.62 118 PRO A C 1
ATOM 979 O O . PRO A 1 118 ? 9.738 -11.937 -11.238 1.00 92.62 118 PRO A O 1
ATOM 982 N N . VAL A 1 119 ? 10.320 -13.176 -9.460 1.00 92.88 119 VAL A N 1
ATOM 983 C CA . VAL A 1 119 ? 9.704 -14.434 -9.877 1.00 92.88 119 VAL A CA 1
ATOM 984 C C . VAL A 1 119 ? 8.482 -14.668 -9.001 1.00 92.88 119 VAL A C 1
ATOM 986 O O . VAL A 1 119 ? 8.589 -14.819 -7.779 1.00 92.88 119 VAL A O 1
ATOM 989 N N . GLU A 1 120 ? 7.306 -14.683 -9.628 1.00 86.69 120 GLU A N 1
ATOM 990 C CA . GLU A 1 120 ? 6.064 -14.997 -8.930 1.00 86.69 120 GLU A CA 1
ATOM 991 C C . GLU A 1 120 ? 6.070 -16.457 -8.474 1.00 86.69 120 GLU A C 1
ATOM 993 O O . GLU A 1 120 ? 6.301 -17.384 -9.252 1.00 86.69 120 GLU A O 1
ATOM 998 N N . ILE A 1 121 ? 5.793 -16.664 -7.190 1.00 87.62 121 ILE A N 1
ATOM 999 C CA . ILE A 1 121 ? 5.605 -17.996 -6.631 1.00 87.62 121 ILE A CA 1
ATOM 1000 C C . ILE A 1 121 ? 4.142 -18.370 -6.855 1.00 87.62 121 ILE A C 1
ATOM 1002 O O . ILE A 1 121 ? 3.233 -17.712 -6.337 1.00 87.62 121 ILE A O 1
ATOM 1006 N N . LYS A 1 122 ? 3.908 -19.432 -7.625 1.00 86.25 122 LYS A N 1
ATOM 1007 C CA . LYS A 1 122 ? 2.563 -19.982 -7.795 1.00 86.25 122 LYS A CA 1
ATOM 1008 C C . LYS A 1 122 ? 2.013 -20.407 -6.429 1.00 86.25 122 LYS A C 1
ATOM 1010 O O . LYS A 1 122 ? 2.717 -21.058 -5.663 1.00 86.25 122 LYS A O 1
ATOM 1015 N N . ASP A 1 123 ? 0.775 -20.013 -6.134 1.00 85.19 123 ASP A N 1
ATOM 1016 C CA . ASP A 1 123 ? 0.082 -20.321 -4.875 1.00 85.19 123 ASP A CA 1
ATOM 1017 C C . ASP A 1 123 ? 0.820 -19.831 -3.609 1.00 85.19 123 ASP A C 1
ATOM 1019 O O . ASP A 1 123 ? 0.650 -20.389 -2.523 1.00 85.19 123 ASP A O 1
ATOM 1023 N N . ALA A 1 124 ? 1.638 -18.772 -3.722 1.00 86.69 124 ALA A N 1
ATOM 1024 C CA . ALA A 1 124 ? 2.321 -18.206 -2.561 1.00 86.69 124 ALA A CA 1
ATOM 1025 C C . ALA A 1 124 ? 1.322 -17.751 -1.483 1.00 86.69 124 ALA A C 1
ATOM 1027 O O . ALA A 1 124 ? 0.303 -17.126 -1.802 1.00 86.69 124 ALA A O 1
ATOM 1028 N N . PRO A 1 125 ? 1.632 -17.982 -0.195 1.00 89.12 125 PRO A N 1
ATOM 1029 C CA . PRO A 1 125 ? 0.796 -17.500 0.888 1.00 8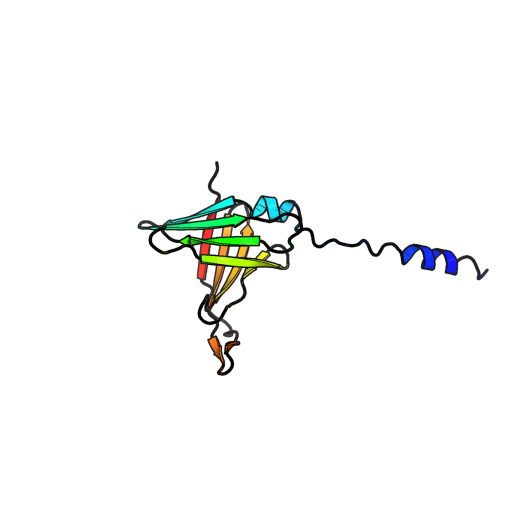9.12 125 PRO A CA 1
ATOM 1030 C C . PRO A 1 125 ? 0.722 -15.969 0.861 1.00 89.12 125 PRO A C 1
ATOM 1032 O O . PRO A 1 125 ? 1.734 -15.274 0.750 1.00 89.12 125 PRO A O 1
ATOM 1035 N N . VAL A 1 126 ? -0.497 -15.446 0.999 1.00 94.62 126 VAL A N 1
ATOM 1036 C CA . VAL A 1 126 ? -0.759 -14.007 1.082 1.00 94.62 126 VAL A CA 1
ATOM 1037 C C . VAL A 1 126 ? -0.987 -13.637 2.539 1.00 94.62 126 VAL A C 1
ATOM 1039 O O . VAL A 1 126 ? -1.960 -14.064 3.163 1.00 94.62 126 VAL A O 1
ATOM 1042 N N . VAL A 1 127 ? -0.107 -12.804 3.086 1.00 94.88 127 VAL A N 1
ATOM 1043 C CA . VAL A 1 127 ? -0.283 -12.241 4.425 1.00 94.88 127 VAL A CA 1
ATOM 1044 C C . VAL A 1 127 ? -1.251 -11.069 4.329 1.00 94.88 127 VAL A C 1
ATOM 1046 O O . VAL A 1 127 ? -1.019 -10.121 3.580 1.00 94.88 127 VAL A O 1
ATOM 1049 N N . VAL A 1 128 ? -2.333 -11.113 5.107 1.00 96.56 128 VAL A N 1
ATOM 1050 C CA . VAL A 1 128 ? -3.345 -10.049 5.135 1.00 96.56 128 VAL A CA 1
ATOM 1051 C C . VAL A 1 128 ? -3.316 -9.324 6.476 1.00 96.56 128 VAL A C 1
ATOM 1053 O O . VAL A 1 128 ? -3.493 -9.930 7.534 1.00 96.56 128 VAL A O 1
ATOM 1056 N N . LYS A 1 129 ? -3.143 -8.002 6.433 1.00 96.25 129 LYS A N 1
ATOM 1057 C CA . LYS A 1 129 ? -3.320 -7.088 7.566 1.00 96.25 129 LYS A CA 1
ATOM 1058 C C . LYS A 1 129 ? -4.511 -6.178 7.274 1.00 96.25 129 LYS A C 1
ATOM 1060 O O . LYS A 1 129 ? -4.637 -5.641 6.179 1.00 96.25 129 LYS A O 1
ATOM 1065 N N . ILE A 1 130 ? -5.395 -6.005 8.253 1.00 97.50 130 ILE A N 1
ATOM 1066 C CA . ILE A 1 130 ? -6.573 -5.139 8.114 1.00 97.50 130 ILE A CA 1
ATOM 1067 C C . ILE A 1 130 ? -6.361 -3.916 8.994 1.00 97.50 130 ILE A C 1
ATOM 1069 O O . ILE A 1 130 ? -6.420 -4.012 10.220 1.00 97.50 130 ILE A O 1
ATOM 1073 N N . PHE A 1 131 ? -6.111 -2.775 8.365 1.00 97.75 131 PHE A N 1
ATOM 1074 C CA . PHE A 1 131 ? -5.901 -1.517 9.060 1.00 97.75 131 PHE A CA 1
ATOM 1075 C C . PHE A 1 131 ? -7.223 -0.771 9.254 1.00 97.75 131 PHE A C 1
ATOM 1077 O O . PHE A 1 131 ? -8.145 -0.826 8.431 1.00 97.75 131 PHE A O 1
ATOM 1084 N N . GLN A 1 132 ? -7.300 -0.043 10.362 1.00 97.12 132 GLN A N 1
ATOM 1085 C CA . GLN A 1 132 ? -8.406 0.838 10.701 1.00 97.12 132 GLN A CA 1
ATOM 1086 C C . GLN A 1 132 ? -8.035 2.279 10.368 1.00 97.12 132 GLN A C 1
ATOM 1088 O O . GLN A 1 132 ? -6.907 2.709 10.609 1.00 97.12 132 GLN A O 1
ATOM 1093 N N . ARG A 1 133 ? -8.994 3.031 9.825 1.00 95.50 133 ARG A N 1
ATOM 1094 C CA . ARG A 1 133 ? -8.824 4.460 9.568 1.00 95.50 133 ARG A CA 1
ATOM 1095 C C . ARG A 1 133 ? -8.687 5.194 10.901 1.00 95.50 133 ARG A C 1
ATOM 1097 O O . ARG A 1 133 ? -9.556 5.056 11.763 1.00 95.50 133 ARG A O 1
ATOM 1104 N N . VAL A 1 134 ? -7.635 5.991 11.061 1.00 93.56 134 VAL A N 1
ATOM 1105 C CA . VAL A 1 134 ? -7.523 6.914 12.194 1.00 93.56 134 VAL A CA 1
ATOM 1106 C C . VAL A 1 134 ? -8.438 8.100 11.902 1.00 93.56 134 VAL A C 1
ATOM 1108 O O . VAL A 1 134 ? -8.220 8.840 10.943 1.00 93.56 134 VAL A O 1
ATOM 1111 N N . LYS A 1 135 ? -9.513 8.245 12.682 1.00 79.88 135 LYS A N 1
ATOM 1112 C CA . LYS A 1 135 ? -10.348 9.448 12.627 1.00 79.88 135 LYS A CA 1
ATOM 1113 C C . LYS A 1 135 ? -9.553 10.593 13.257 1.00 79.88 135 LYS A C 1
ATOM 1115 O O . LYS A 1 135 ? -8.981 10.398 14.328 1.00 79.88 135 LYS A O 1
ATOM 1120 N N . LYS A 1 136 ? -9.481 11.724 12.555 1.00 57.59 136 LYS A N 1
ATOM 1121 C CA . LYS A 1 136 ? -9.083 12.994 13.167 1.00 57.59 136 LYS A CA 1
ATOM 1122 C C . LYS A 1 136 ? -10.143 13.430 14.169 1.00 57.59 136 LYS A C 1
ATOM 1124 O O . LYS A 1 136 ? -11.329 13.115 13.910 1.00 57.59 136 LYS A O 1
#

Sequence (136 aa):
MKTSLAIVIMLLSNIIVFSQNFVSPQIKADFEVTWIYKKKHYSSTIIIKFEKAKDYANFIDVGTGEAPEEHFRAQIKNNKLVIPPYYHRNDSKIEMEVIKGKLYFRQQLVLWDKNNNPVEIKDAPVVVKIFQRVKK

Radius of gyration: 20.57 Å; chains: 1; bounding box: 48×38×73 Å

Foldseek 3Di:
DPPVPVVVVVVVVPPPPPVLLDDDPVLCVLQQAKWWFDDPPAIWIKGWADDPSDQWIWIWTCGRVPDDIDIFTFHDDPSWTWGCADPPRHQWIWIWDRDPSKIKIKTFGFDADPVRDTHDDVPTDIDITIIHGDDD

pLDDT: mean 86.08, std 15.98, range [45.34, 98.31]

Secondary structure (DSSP, 8-state):
--SHHHHHHHHHTT-------PPPHHHHHHH-SEEEEEETTEEEEEEEEE-TT-SEEEEEEEETSSSPPEEEEEEEETTEEEE--BTTTBSEEEEEEEETTEEEEEEEEEEE-TTS-EEEPTTPPEEEEEEEE---